Protein AF-A0A060YHE4-F1 (afdb_monomer_lite)

Sequence (118 aa):
MDLCVIGAYLGKGKRAGTYGGFLLACYDEDNEEFQSVCKIGTGFKDEDLEQHYKFLKEHILPKPRPYYRVDQSTEPDLWLDAVQVWEVKCADLSLSPIYKAGMGLVSTTLVCPLARQY

Structure (mmCIF, N/CA/C/O backbone):
data_AF-A0A060YHE4-F1
#
_entry.id   AF-A0A060YHE4-F1
#
loop_
_atom_site.group_PDB
_atom_site.id
_atom_site.type_symbol
_atom_site.label_atom_id
_atom_site.label_alt_id
_atom_site.label_comp_id
_atom_site.label_asym_id
_atom_site.label_entity_id
_atom_site.label_seq_id
_atom_site.pdbx_PDB_ins_code
_atom_site.Cartn_x
_atom_site.Cartn_y
_atom_site.Cartn_z
_atom_site.occupancy
_atom_site.B_iso_or_equiv
_atom_site.auth_seq_id
_atom_site.auth_comp_id
_atom_site.auth_asym_id
_atom_site.auth_atom_id
_atom_site.pdbx_PDB_model_num
ATOM 1 N N . MET A 1 1 ? 2.538 12.273 -6.232 1.00 67.38 1 MET A N 1
ATOM 2 C CA . MET A 1 1 ? 3.057 11.027 -6.831 1.00 67.38 1 MET A CA 1
ATOM 3 C C . MET A 1 1 ? 1.916 10.044 -6.864 1.00 67.38 1 MET A C 1
ATOM 5 O O . MET A 1 1 ? 1.225 9.932 -5.856 1.00 67.38 1 MET A O 1
ATOM 9 N N . ASP A 1 2 ? 1.729 9.370 -7.990 1.00 77.31 2 ASP A N 1
ATOM 10 C CA . ASP A 1 2 ? 0.664 8.388 -8.156 1.00 77.31 2 ASP A CA 1
ATOM 11 C C . ASP A 1 2 ? 1.179 7.024 -7.728 1.00 77.31 2 ASP A C 1
ATOM 13 O O . ASP A 1 2 ? 2.167 6.522 -8.262 1.00 77.31 2 ASP A O 1
ATOM 17 N N . LEU A 1 3 ? 0.548 6.451 -6.709 1.00 83.19 3 LEU A N 1
ATOM 18 C CA . LEU A 1 3 ? 0.977 5.191 -6.125 1.00 83.19 3 LEU A CA 1
ATOM 19 C C . LEU A 1 3 ? -0.183 4.207 -6.075 1.00 83.19 3 LEU A C 1
ATOM 21 O O . LEU A 1 3 ? -1.299 4.555 -5.698 1.00 83.19 3 LEU A O 1
ATOM 25 N N . CYS A 1 4 ? 0.092 2.958 -6.423 1.00 87.12 4 CYS A N 1
ATOM 26 C CA . CYS A 1 4 ? -0.888 1.884 -6.383 1.00 87.12 4 CYS A CA 1
ATOM 27 C C . CYS A 1 4 ? -0.954 1.276 -4.987 1.00 87.12 4 CYS A C 1
ATOM 29 O O . CYS A 1 4 ? 0.074 0.967 -4.382 1.00 87.12 4 CYS A O 1
ATOM 31 N N . VAL A 1 5 ? -2.166 1.051 -4.489 1.00 89.44 5 VAL A N 1
ATOM 32 C CA . VAL A 1 5 ? -2.378 0.304 -3.249 1.00 89.44 5 VAL A CA 1
ATOM 33 C C . VAL A 1 5 ? -2.181 -1.181 -3.541 1.00 89.44 5 VAL A C 1
ATOM 35 O O . VAL A 1 5 ? -2.949 -1.768 -4.295 1.00 89.44 5 VAL A O 1
ATOM 38 N N . ILE A 1 6 ? -1.158 -1.790 -2.940 1.00 91.19 6 ILE A N 1
ATOM 39 C CA . ILE A 1 6 ? -0.838 -3.222 -3.119 1.00 91.19 6 ILE A CA 1
ATOM 40 C C . ILE A 1 6 ? -1.019 -4.044 -1.840 1.00 91.19 6 ILE A C 1
ATOM 42 O O . ILE A 1 6 ? -0.913 -5.271 -1.850 1.00 91.19 6 ILE A O 1
ATOM 46 N N . GLY A 1 7 ? -1.287 -3.380 -0.717 1.00 91.75 7 GLY A N 1
ATOM 47 C CA . GLY A 1 7 ? -1.498 -4.053 0.553 1.00 91.75 7 GLY A CA 1
ATOM 48 C C . GLY A 1 7 ? -2.139 -3.164 1.604 1.00 91.75 7 GLY A C 1
ATOM 49 O O . GLY A 1 7 ? -2.147 -1.937 1.494 1.00 91.75 7 GLY A O 1
ATOM 50 N N . ALA A 1 8 ? -2.674 -3.796 2.640 1.00 91.12 8 ALA A N 1
ATOM 51 C CA . ALA A 1 8 ? -3.259 -3.129 3.790 1.00 91.12 8 ALA A CA 1
ATOM 52 C C . ALA A 1 8 ? -2.769 -3.746 5.101 1.00 91.12 8 ALA A C 1
ATOM 54 O O . ALA A 1 8 ? -2.502 -4.943 5.202 1.00 91.12 8 ALA A O 1
ATOM 55 N N . TYR A 1 9 ? -2.686 -2.894 6.117 1.00 89.44 9 TYR A N 1
ATOM 56 C CA . TYR A 1 9 ? -2.351 -3.254 7.486 1.00 89.44 9 TYR A CA 1
ATOM 57 C C . TYR A 1 9 ? -3.601 -3.168 8.344 1.00 89.44 9 TYR A C 1
ATOM 59 O O . TYR A 1 9 ? -4.335 -2.172 8.315 1.00 89.44 9 TYR A O 1
ATOM 67 N N . LEU A 1 10 ? -3.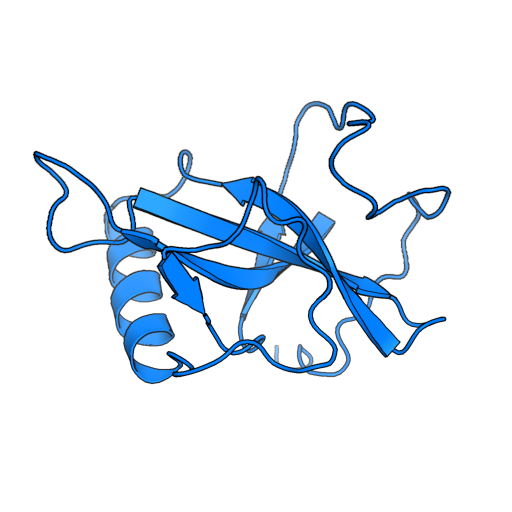828 -4.194 9.151 1.00 86.62 10 LEU A N 1
ATOM 68 C CA . LEU A 1 10 ? -4.979 -4.241 10.037 1.00 86.62 10 LEU A CA 1
ATOM 69 C C . LEU A 1 10 ? -4.783 -3.253 11.191 1.00 86.62 10 LEU A C 1
ATOM 71 O O . LEU A 1 10 ? -3.754 -3.238 11.872 1.00 86.62 10 LEU A O 1
ATOM 75 N N . GLY A 1 11 ? -5.788 -2.406 11.419 1.00 81.25 11 GLY A N 1
ATOM 76 C CA . GLY A 1 11 ? -5.807 -1.521 12.575 1.00 81.25 11 GLY A CA 1
ATOM 77 C C . GLY A 1 11 ? -5.816 -2.341 13.865 1.00 81.25 11 GLY A C 1
ATOM 78 O O . GLY A 1 11 ? -6.621 -3.255 14.027 1.00 81.25 11 GLY A O 1
ATOM 79 N N . LYS A 1 12 ? -4.926 -2.017 14.808 1.00 76.56 12 LYS A N 1
ATOM 80 C CA . LYS A 1 12 ? -4.911 -2.624 16.149 1.00 76.56 12 LYS A CA 1
ATOM 81 C C . LYS A 1 12 ? -5.631 -1.715 17.157 1.00 76.56 12 LYS A C 1
ATOM 83 O O . LYS A 1 12 ? -5.626 -0.492 17.023 1.00 76.56 12 LYS A O 1
ATOM 88 N N . GLY A 1 13 ? -6.236 -2.300 18.194 1.00 74.44 13 GLY A N 1
ATOM 89 C CA . GLY A 1 13 ? -6.848 -1.558 19.308 1.00 74.44 13 GLY A CA 1
ATOM 90 C C . GLY A 1 13 ? -8.218 -0.952 18.976 1.00 74.44 13 GLY A C 1
ATOM 91 O O . GLY A 1 13 ? -9.113 -1.663 18.537 1.00 74.44 13 GLY A O 1
ATOM 92 N N . LYS A 1 14 ? -8.401 0.363 19.182 1.00 60.72 14 LYS A N 1
ATOM 93 C CA . LYS A 1 14 ? -9.694 1.054 18.957 1.00 60.72 14 LYS A CA 1
ATOM 94 C C . LYS A 1 14 ? -10.169 1.051 17.495 1.00 60.72 14 LYS A C 1
ATOM 96 O O . LYS A 1 14 ? -11.342 1.294 17.251 1.00 60.72 14 LYS A O 1
ATOM 101 N N . ARG A 1 15 ? -9.270 0.778 16.543 1.00 62.81 15 ARG A N 1
ATOM 102 C CA . ARG A 1 15 ? -9.559 0.642 15.103 1.00 62.81 15 ARG A CA 1
ATOM 103 C C . ARG A 1 15 ? -9.555 -0.822 14.635 1.00 62.81 15 ARG A C 1
ATOM 105 O O . ARG A 1 15 ? -9.397 -1.087 13.448 1.00 62.81 15 ARG A O 1
ATOM 112 N N . ALA A 1 16 ? -9.690 -1.776 15.561 1.00 61.66 16 ALA A N 1
ATOM 113 C CA . ALA A 1 16 ? -9.820 -3.193 15.234 1.00 61.66 16 ALA A CA 1
ATOM 114 C C . ALA A 1 16 ? -11.130 -3.423 14.465 1.00 61.66 16 ALA A C 1
ATOM 116 O O . ALA A 1 16 ? -12.209 -3.459 15.049 1.00 61.66 16 ALA A O 1
ATOM 117 N N . GLY A 1 17 ? -11.025 -3.510 13.141 1.00 68.12 17 GLY A N 1
ATOM 118 C CA . GLY A 1 17 ? -12.167 -3.601 12.228 1.00 68.12 17 GLY A CA 1
ATOM 119 C C . GLY A 1 17 ? -11.957 -2.848 10.915 1.00 68.12 17 GLY A C 1
ATOM 120 O O . GLY A 1 17 ? -12.584 -3.199 9.922 1.00 68.12 17 GLY A O 1
ATOM 121 N N . THR A 1 18 ? -11.036 -1.881 10.880 1.00 78.31 18 THR A N 1
ATOM 122 C CA . THR A 1 18 ? -10.657 -1.131 9.673 1.00 78.31 18 THR A CA 1
ATOM 123 C C . THR A 1 18 ? -9.162 -1.265 9.373 1.00 78.31 18 THR A C 1
ATOM 125 O O . THR A 1 18 ? -8.395 -1.853 10.145 1.00 78.31 18 THR A O 1
ATOM 128 N N . TYR A 1 19 ? -8.729 -0.752 8.220 1.00 84.69 19 TYR A N 1
ATOM 129 C CA . TYR A 1 19 ? -7.311 -0.698 7.873 1.00 84.69 19 TYR A CA 1
ATOM 130 C C . TYR A 1 19 ? -6.641 0.475 8.592 1.00 84.69 19 TYR A C 1
ATOM 132 O O . TYR A 1 19 ? -7.078 1.619 8.502 1.00 84.69 19 TYR A O 1
ATOM 140 N N . GLY A 1 20 ? -5.585 0.174 9.347 1.00 79.62 20 GLY A N 1
ATOM 141 C CA . GLY A 1 20 ? -4.779 1.171 10.055 1.00 79.62 20 GLY A CA 1
ATOM 142 C C . GLY A 1 20 ? -3.696 1.791 9.174 1.00 79.62 20 GLY A C 1
ATOM 143 O O . GLY A 1 20 ? -3.109 2.807 9.539 1.00 79.62 20 GLY A O 1
ATOM 144 N N . GLY A 1 21 ? -3.429 1.182 8.022 1.00 87.25 21 GLY A N 1
ATOM 145 C CA . GLY A 1 21 ? -2.561 1.734 7.002 1.00 87.25 21 GLY A CA 1
ATOM 146 C C . GLY A 1 21 ? -2.617 0.937 5.710 1.00 87.25 21 GLY A C 1
ATOM 147 O O . GLY A 1 21 ? -3.143 -0.172 5.670 1.00 87.25 21 GLY A O 1
ATOM 148 N N . PHE A 1 22 ? -2.033 1.509 4.673 1.00 89.12 22 PHE A N 1
ATOM 149 C CA . PHE A 1 22 ? -1.982 0.984 3.322 1.00 89.12 22 PHE A CA 1
ATOM 150 C C . PHE A 1 22 ? -0.539 0.994 2.842 1.00 89.12 22 PHE A C 1
ATOM 152 O O . PHE A 1 22 ? 0.204 1.944 3.106 1.00 89.12 22 PHE A O 1
ATOM 159 N N . LEU A 1 23 ? -0.147 -0.081 2.169 1.00 89.12 23 LEU A N 1
ATOM 160 C CA . LEU A 1 23 ? 1.128 -0.187 1.487 1.00 89.12 23 LEU A CA 1
ATOM 161 C C . LEU A 1 23 ? 0.952 0.291 0.052 1.00 89.12 23 LEU A C 1
ATOM 163 O O . LEU A 1 23 ? 0.144 -0.251 -0.707 1.00 89.12 23 LEU A O 1
ATOM 167 N N . LEU A 1 24 ? 1.736 1.300 -0.295 1.00 87.62 24 LEU A N 1
ATOM 168 C CA . LEU A 1 24 ? 1.739 1.907 -1.607 1.00 87.62 24 LEU A CA 1
ATOM 169 C C . LEU A 1 24 ? 2.979 1.475 -2.379 1.00 87.62 24 LEU A C 1
ATOM 171 O O . LEU A 1 24 ? 4.080 1.402 -1.824 1.00 87.62 24 LEU A O 1
ATOM 175 N N . ALA A 1 25 ? 2.794 1.216 -3.666 1.00 86.44 25 ALA A N 1
ATOM 176 C CA . ALA A 1 25 ? 3.851 0.844 -4.583 1.00 86.44 25 ALA A CA 1
ATOM 177 C C . ALA A 1 25 ? 3.805 1.667 -5.864 1.00 86.44 25 ALA A C 1
ATOM 179 O O . ALA A 1 25 ? 2.747 2.088 -6.329 1.00 86.44 25 ALA A O 1
ATOM 180 N N . CYS A 1 26 ? 4.982 1.870 -6.433 1.00 84.88 26 CYS A N 1
ATOM 181 C CA . CYS A 1 26 ? 5.151 2.420 -7.762 1.00 84.88 26 CYS A CA 1
ATOM 182 C C . CYS A 1 26 ? 5.239 1.276 -8.769 1.00 84.88 26 CYS A C 1
ATOM 184 O O . CYS A 1 26 ? 5.832 0.241 -8.468 1.00 84.88 26 CYS A O 1
ATOM 186 N N . TYR A 1 27 ? 4.673 1.474 -9.953 1.00 82.50 27 TYR A N 1
ATOM 187 C CA . TYR A 1 27 ? 4.915 0.585 -11.081 1.00 82.50 27 TYR A CA 1
ATOM 188 C C . TYR A 1 27 ? 6.241 0.963 -11.747 1.00 82.50 27 TYR A C 1
ATOM 190 O O . TYR A 1 27 ? 6.461 2.138 -12.027 1.00 82.50 27 TYR A O 1
ATOM 198 N N . ASP A 1 28 ? 7.124 -0.007 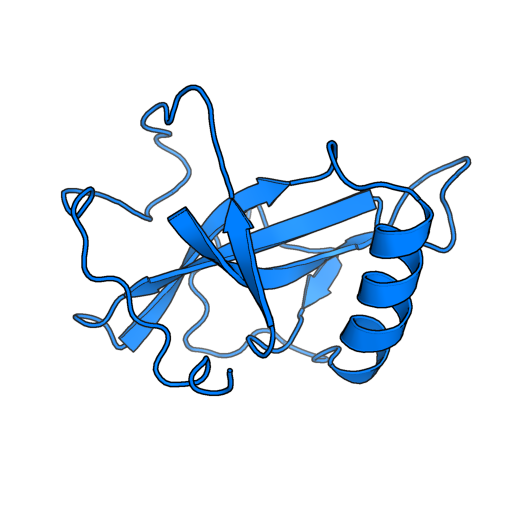-11.947 1.00 81.88 28 ASP A N 1
ATOM 199 C CA . ASP A 1 28 ? 8.383 0.134 -12.672 1.00 81.88 28 ASP A CA 1
ATOM 200 C C . ASP A 1 28 ? 8.197 -0.439 -14.083 1.00 81.88 28 ASP A C 1
ATOM 202 O O . ASP A 1 28 ? 8.022 -1.648 -14.242 1.00 81.88 28 ASP A O 1
ATOM 206 N N . GLU A 1 29 ? 8.192 0.430 -15.096 1.00 77.06 29 GLU A N 1
ATOM 207 C CA . GLU A 1 29 ? 8.016 0.034 -16.499 1.00 77.06 29 GLU A CA 1
ATOM 208 C C . GLU A 1 29 ? 9.223 -0.746 -17.041 1.00 77.06 29 GLU A C 1
ATOM 210 O O . GLU A 1 29 ? 9.044 -1.588 -17.917 1.00 77.06 29 GLU A O 1
ATOM 215 N N . ASP A 1 30 ? 10.428 -0.525 -16.502 1.00 78.94 30 ASP A N 1
ATOM 216 C CA . ASP A 1 30 ? 11.651 -1.172 -16.991 1.00 78.94 30 ASP A CA 1
ATOM 217 C C . ASP A 1 30 ? 11.711 -2.652 -16.588 1.00 78.94 30 ASP A C 1
ATOM 219 O O . ASP A 1 30 ? 12.209 -3.495 -17.336 1.00 78.94 30 ASP A O 1
ATOM 223 N N . ASN A 1 31 ? 11.202 -2.967 -15.394 1.00 79.81 31 ASN A N 1
ATOM 224 C CA . ASN A 1 31 ? 11.193 -4.321 -14.836 1.00 79.81 31 ASN A CA 1
ATOM 225 C C . ASN A 1 31 ? 9.803 -4.980 -14.859 1.00 79.81 31 ASN A C 1
ATOM 227 O O . ASN A 1 31 ? 9.692 -6.147 -14.495 1.00 79.81 31 ASN A O 1
ATOM 231 N N . GLU A 1 32 ? 8.756 -4.251 -15.261 1.00 83.62 32 GLU A N 1
ATOM 232 C CA . GLU A 1 32 ? 7.347 -4.674 -15.207 1.00 83.62 32 GLU A CA 1
ATOM 233 C C . GLU A 1 32 ? 6.910 -5.139 -13.798 1.00 83.62 32 GLU A C 1
ATOM 235 O O . GLU A 1 32 ? 6.154 -6.099 -13.619 1.00 83.62 32 GLU A O 1
ATOM 240 N N . GLU A 1 33 ? 7.397 -4.450 -12.762 1.00 85.12 33 GLU A N 1
ATOM 241 C CA . GLU A 1 33 ? 7.244 -4.840 -11.355 1.00 85.12 33 GLU A CA 1
ATOM 242 C C . GLU A 1 33 ? 6.684 -3.700 -10.493 1.00 85.12 33 GLU A C 1
ATOM 244 O O . GLU A 1 33 ? 6.946 -2.524 -10.723 1.00 85.12 33 GLU A O 1
ATOM 249 N N . PHE A 1 34 ? 5.929 -4.038 -9.445 1.00 85.69 34 PHE A N 1
ATOM 250 C CA . PHE A 1 34 ? 5.451 -3.062 -8.464 1.00 85.69 34 PHE A CA 1
ATOM 251 C C . PHE A 1 34 ? 6.392 -3.017 -7.269 1.00 85.69 34 PHE A C 1
ATOM 253 O O . PHE A 1 34 ? 6.466 -3.974 -6.499 1.00 85.69 34 PHE A O 1
ATOM 260 N N . GLN A 1 35 ? 7.069 -1.892 -7.076 1.00 84.69 35 GLN A N 1
ATOM 261 C CA . GLN A 1 35 ? 8.016 -1.694 -5.985 1.00 84.69 35 GLN A CA 1
ATOM 262 C C . GLN A 1 35 ? 7.373 -0.916 -4.841 1.00 84.69 35 GLN A C 1
ATOM 264 O O . GLN A 1 35 ? 6.854 0.182 -5.045 1.00 84.69 35 GLN A O 1
ATOM 269 N N . SER A 1 36 ? 7.421 -1.454 -3.620 1.00 85.19 36 SER A N 1
ATOM 270 C CA . SER A 1 36 ? 6.900 -0.755 -2.441 1.00 85.19 36 SER A CA 1
ATOM 271 C C . SER A 1 36 ? 7.658 0.548 -2.178 1.00 85.19 36 SER A C 1
ATOM 273 O O . SER A 1 36 ? 8.888 0.546 -2.091 1.00 85.19 36 SER A O 1
ATOM 275 N N . VAL A 1 37 ? 6.915 1.641 -1.998 1.00 81.62 37 VAL A N 1
ATOM 276 C CA . VAL A 1 37 ? 7.452 2.996 -1.794 1.00 81.62 37 VAL A CA 1
ATOM 277 C C . VAL A 1 37 ? 7.289 3.439 -0.352 1.00 81.62 37 VAL A C 1
ATOM 279 O O . VAL A 1 37 ? 8.237 3.901 0.270 1.00 81.62 37 VAL A O 1
ATOM 282 N N . CYS A 1 38 ? 6.072 3.371 0.183 1.00 79.62 38 CYS A N 1
ATOM 283 C CA . CYS A 1 38 ? 5.802 3.856 1.527 1.00 79.62 38 CYS A CA 1
ATOM 284 C C . CYS A 1 38 ? 4.520 3.258 2.100 1.00 79.62 38 CYS A C 1
ATOM 286 O O . CYS A 1 38 ? 3.629 2.798 1.382 1.00 79.62 38 CYS A O 1
ATOM 288 N N . LYS A 1 39 ? 4.428 3.297 3.430 1.00 84.69 39 LYS A N 1
ATOM 289 C CA . LYS A 1 39 ? 3.187 3.041 4.154 1.00 84.69 39 LYS A CA 1
ATOM 290 C C . LYS A 1 39 ? 2.515 4.362 4.489 1.00 84.69 39 LYS A C 1
ATOM 292 O O . LYS A 1 39 ? 3.129 5.215 5.130 1.00 84.69 39 LYS A O 1
ATOM 297 N N . ILE A 1 40 ? 1.233 4.478 4.168 1.00 80.06 40 ILE A N 1
ATOM 298 C CA . ILE A 1 40 ? 0.389 5.580 4.626 1.00 80.06 40 ILE A CA 1
ATOM 299 C C . ILE A 1 40 ? -0.624 5.066 5.649 1.00 80.06 40 ILE A C 1
ATOM 301 O O . ILE A 1 40 ? -1.219 4.013 5.469 1.00 80.06 40 ILE A O 1
ATOM 305 N N . GLY A 1 41 ? -0.807 5.775 6.760 1.00 74.62 41 GLY A N 1
ATOM 306 C CA . GLY A 1 41 ? -1.784 5.396 7.797 1.00 74.62 41 GLY A CA 1
ATOM 307 C C . GLY A 1 41 ? -2.486 6.583 8.450 1.00 74.62 41 GLY A C 1
ATOM 308 O O . GLY A 1 41 ? -3.251 6.427 9.397 1.00 74.62 41 GLY A O 1
ATOM 309 N N . THR A 1 42 ? -2.207 7.787 7.959 1.00 69.50 42 THR A N 1
ATOM 310 C CA . THR A 1 42 ? -2.655 9.059 8.525 1.00 69.50 42 THR A CA 1
ATOM 311 C C . THR A 1 42 ? -2.939 10.021 7.381 1.00 69.50 42 THR A C 1
ATOM 313 O O . THR A 1 42 ? -2.177 10.035 6.418 1.00 69.50 42 THR A O 1
ATOM 316 N N . GLY A 1 43 ? -3.989 10.836 7.493 1.00 70.00 43 GLY A N 1
ATOM 317 C CA . GLY A 1 43 ? -4.337 11.844 6.481 1.00 70.00 43 GLY A CA 1
ATOM 318 C C . GLY A 1 43 ? -5.605 11.546 5.678 1.00 70.00 43 GLY A C 1
ATOM 319 O O . GLY A 1 43 ? -6.022 12.391 4.894 1.00 70.00 43 GLY A O 1
ATOM 320 N N . PHE A 1 44 ? -6.248 10.400 5.909 1.00 74.50 44 PHE A N 1
ATOM 321 C CA . PHE A 1 44 ? -7.580 10.105 5.379 1.00 74.50 44 PHE A CA 1
ATOM 322 C C . PHE A 1 44 ? -8.656 10.591 6.343 1.00 74.50 44 PHE A C 1
ATOM 324 O O . PHE A 1 44 ? -8.487 10.496 7.563 1.00 74.50 44 PHE A O 1
ATOM 331 N N . LYS A 1 45 ? -9.766 11.085 5.794 1.00 79.06 45 LYS A N 1
ATOM 332 C CA . LYS A 1 45 ? -10.994 11.267 6.569 1.00 79.06 45 LYS A CA 1
ATOM 333 C C . LYS A 1 45 ? -11.581 9.894 6.885 1.00 79.06 45 LYS A C 1
ATOM 335 O O . LYS A 1 45 ? -11.423 8.961 6.100 1.00 79.06 45 LYS A O 1
ATOM 340 N N . ASP A 1 46 ? -12.273 9.779 8.013 1.00 79.88 46 ASP A N 1
ATOM 341 C CA . ASP A 1 46 ? -12.856 8.501 8.440 1.00 79.88 46 ASP A CA 1
ATOM 342 C C . ASP A 1 46 ? -13.867 7.954 7.408 1.00 79.88 46 ASP A C 1
ATOM 344 O O . ASP A 1 46 ? -13.902 6.751 7.160 1.00 79.88 46 ASP A O 1
ATOM 348 N N . GLU A 1 47 ? -14.620 8.838 6.742 1.00 83.62 47 GLU A N 1
ATOM 349 C CA . GLU A 1 47 ? -15.571 8.491 5.672 1.00 83.62 47 GLU A CA 1
ATOM 350 C C . GLU A 1 47 ? -14.877 7.877 4.446 1.00 83.62 47 GLU A C 1
ATOM 352 O O . GLU A 1 47 ? -15.276 6.810 3.974 1.00 83.62 47 GLU A O 1
ATOM 357 N N . ASP A 1 48 ? -13.809 8.516 3.958 1.00 83.06 48 ASP A N 1
ATOM 358 C CA . ASP A 1 48 ? -13.020 8.022 2.823 1.00 83.06 48 ASP A CA 1
ATOM 359 C C . ASP A 1 48 ? -12.361 6.683 3.179 1.00 83.06 48 ASP A C 1
ATOM 361 O O . ASP A 1 48 ? -12.362 5.736 2.393 1.00 83.06 48 ASP A O 1
ATOM 365 N N . LEU A 1 49 ? -11.845 6.566 4.407 1.00 81.94 49 LEU A N 1
ATOM 366 C CA . LEU A 1 49 ? -11.212 5.347 4.896 1.00 81.94 49 LEU A CA 1
ATOM 367 C C . LEU A 1 49 ? -12.196 4.171 4.953 1.00 81.94 49 LEU A C 1
ATOM 369 O O . LEU A 1 49 ? -11.824 3.053 4.597 1.00 81.94 49 LEU A O 1
ATOM 373 N N . GLU A 1 50 ? -13.451 4.402 5.348 1.00 84.12 50 GLU A N 1
ATOM 374 C CA . GLU A 1 50 ? -14.501 3.382 5.275 1.00 84.12 50 GLU A CA 1
ATOM 375 C C . GLU A 1 50 ? -14.838 2.975 3.837 1.00 84.12 50 GLU A C 1
ATOM 377 O O . GLU A 1 50 ? -15.044 1.786 3.577 1.00 84.12 50 GLU A O 1
ATOM 382 N N . GLN A 1 51 ? -14.896 3.926 2.900 1.00 86.56 51 GLN A N 1
ATOM 383 C CA . GLN A 1 51 ? -15.154 3.626 1.489 1.00 86.56 51 GLN A CA 1
ATOM 384 C C . GLN A 1 51 ? -14.028 2.781 0.889 1.00 86.56 51 GLN A C 1
ATOM 386 O O . GLN A 1 51 ? -14.292 1.724 0.311 1.00 86.56 51 GLN A O 1
ATOM 391 N N . HIS A 1 52 ? -12.774 3.190 1.097 1.00 86.00 52 HIS A N 1
ATOM 392 C CA . HIS A 1 52 ? -11.604 2.429 0.665 1.00 86.00 52 HIS A CA 1
ATOM 393 C C . HIS A 1 52 ? -11.547 1.058 1.331 1.00 86.00 52 HIS A C 1
ATOM 395 O O . HIS A 1 52 ? -11.263 0.069 0.664 1.00 86.00 52 HIS A O 1
ATOM 401 N N . TYR A 1 53 ? -11.870 0.966 2.624 1.00 86.00 53 TYR A N 1
ATOM 402 C CA . TYR A 1 53 ? -11.948 -0.314 3.321 1.00 86.00 53 TYR A CA 1
ATOM 403 C C . TYR A 1 53 ? -12.972 -1.249 2.670 1.00 86.00 53 TYR A C 1
ATOM 405 O O . TYR A 1 53 ? -12.644 -2.399 2.390 1.00 86.00 53 TYR A O 1
ATOM 413 N N . LYS A 1 54 ? -14.192 -0.769 2.394 1.00 87.94 54 LYS A N 1
ATOM 414 C CA . LYS A 1 54 ? -15.247 -1.576 1.757 1.00 87.94 54 LYS A CA 1
ATOM 415 C C . LYS A 1 54 ? -14.834 -2.048 0.365 1.00 87.94 54 LYS A C 1
ATOM 417 O O . LYS A 1 54 ? -14.978 -3.230 0.081 1.00 87.94 54 LYS A O 1
ATOM 422 N N . PHE A 1 55 ? -14.277 -1.154 -0.450 1.00 87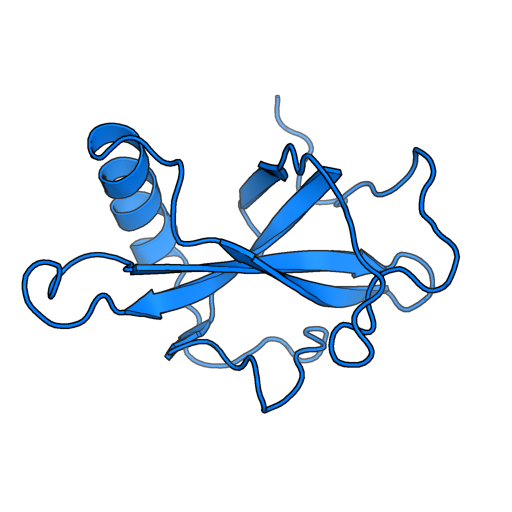.81 55 PHE A N 1
ATOM 423 C CA . PHE A 1 55 ? -13.827 -1.474 -1.804 1.00 87.81 55 PHE A CA 1
ATOM 424 C C . PHE A 1 55 ? -12.659 -2.471 -1.800 1.00 87.81 55 PHE A C 1
ATOM 426 O O . PHE A 1 55 ? -12.731 -3.534 -2.406 1.00 87.81 55 PHE A O 1
ATOM 433 N N . LEU A 1 56 ? -11.591 -2.181 -1.053 1.00 87.06 56 LEU A N 1
ATOM 434 C CA . LEU A 1 56 ? -10.381 -3.010 -1.044 1.00 87.06 56 LEU A CA 1
ATOM 435 C C . LEU A 1 56 ? -10.605 -4.377 -0.395 1.00 87.06 56 LEU A C 1
ATOM 437 O O . LEU A 1 56 ? -9.922 -5.335 -0.747 1.00 87.06 56 LEU A O 1
ATOM 441 N N . LYS A 1 57 ? -11.588 -4.500 0.503 1.00 86.50 57 LYS A N 1
ATOM 442 C CA . LYS A 1 57 ? -11.965 -5.783 1.102 1.00 86.50 57 LYS A CA 1
ATOM 443 C C . LYS A 1 57 ? -12.427 -6.811 0.064 1.00 86.50 57 LYS A C 1
ATOM 445 O O . LYS A 1 57 ? -12.240 -8.005 0.286 1.00 86.50 57 LYS A O 1
ATOM 450 N N . GLU A 1 58 ? -12.991 -6.369 -1.057 1.00 87.50 58 GLU A N 1
ATOM 451 C CA . GLU A 1 58 ? -13.394 -7.243 -2.168 1.00 87.50 58 GLU A CA 1
ATOM 452 C C . GLU A 1 58 ? -12.212 -7.639 -3.070 1.00 87.50 58 GLU A C 1
ATOM 454 O O . GLU A 1 58 ? -12.270 -8.656 -3.757 1.00 87.50 58 GLU A O 1
ATOM 459 N N . HIS A 1 59 ? -11.106 -6.892 -3.007 1.00 87.50 59 HIS A N 1
ATOM 460 C CA . HIS A 1 59 ? -9.891 -7.086 -3.807 1.00 87.50 59 HIS A CA 1
ATOM 461 C C . HIS A 1 59 ? -8.721 -7.678 -3.003 1.00 87.50 59 HIS A C 1
ATOM 463 O O . HIS A 1 59 ? -7.554 -7.509 -3.367 1.00 87.50 59 HIS A O 1
ATOM 469 N N . ILE A 1 60 ? -9.016 -8.375 -1.901 1.00 89.12 60 ILE A N 1
ATOM 470 C CA . ILE A 1 60 ? -7.998 -9.067 -1.106 1.00 89.12 60 ILE A CA 1
ATOM 471 C C . ILE A 1 60 ? -7.487 -10.283 -1.872 1.00 89.12 60 ILE A C 1
ATOM 473 O O . ILE A 1 60 ? -8.245 -11.165 -2.279 1.00 89.12 60 ILE A O 1
ATOM 477 N N . LEU A 1 61 ? -6.168 -10.358 -1.999 1.00 88.12 61 LEU A N 1
ATOM 478 C CA . LEU A 1 61 ? -5.468 -11.497 -2.556 1.00 88.12 61 LEU A CA 1
ATOM 479 C C . LEU A 1 61 ? -4.988 -12.421 -1.428 1.00 88.12 61 LEU A C 1
ATOM 481 O O . LEU A 1 61 ? -4.432 -11.957 -0.431 1.00 88.12 61 LEU A O 1
ATOM 485 N N . PRO A 1 62 ? -5.130 -13.749 -1.584 1.00 85.75 62 PRO A N 1
ATOM 486 C CA . PRO A 1 62 ? -4.631 -14.706 -0.599 1.00 85.75 62 PRO A CA 1
ATOM 487 C C . PRO A 1 62 ? -3.097 -14.788 -0.578 1.00 85.75 62 PRO A C 1
ATOM 489 O O . PRO A 1 62 ? -2.523 -15.295 0.383 1.00 85.75 62 PRO A O 1
ATOM 492 N N . LYS A 1 63 ? -2.429 -14.344 -1.650 1.00 86.19 63 LYS A N 1
ATOM 493 C CA . LYS A 1 63 ? -0.970 -14.359 -1.810 1.00 86.19 63 LYS A CA 1
ATOM 494 C C . LYS A 1 63 ? -0.501 -13.123 -2.584 1.00 86.19 63 LYS A C 1
ATOM 496 O O . LYS A 1 63 ? -1.253 -12.653 -3.441 1.00 86.19 63 LYS A O 1
ATOM 501 N N . PRO A 1 64 ? 0.730 -12.638 -2.337 1.00 86.69 64 PRO A N 1
ATOM 502 C CA . PRO A 1 64 ? 1.323 -11.592 -3.158 1.00 86.69 64 PRO A CA 1
ATOM 503 C C . PRO A 1 64 ? 1.439 -12.055 -4.606 1.00 86.69 64 PRO A C 1
ATOM 505 O O . PRO A 1 64 ? 1.705 -13.230 -4.888 1.00 86.69 64 PRO A O 1
ATOM 508 N N . ARG A 1 65 ? 1.279 -11.112 -5.532 1.00 86.69 65 ARG A N 1
ATOM 509 C CA . ARG A 1 65 ? 1.564 -11.362 -6.940 1.00 86.69 65 ARG A CA 1
ATOM 510 C C . ARG A 1 65 ? 3.084 -11.461 -7.147 1.00 86.69 65 ARG A C 1
ATOM 512 O O . ARG A 1 65 ? 3.831 -10.772 -6.459 1.00 86.69 65 ARG A O 1
ATOM 519 N N . PRO A 1 66 ? 3.571 -12.292 -8.085 1.00 85.81 66 PRO A N 1
ATOM 520 C CA . PRO A 1 66 ? 5.010 -12.539 -8.257 1.00 85.81 66 PRO A CA 1
ATOM 521 C C . PRO A 1 66 ? 5.808 -11.294 -8.676 1.00 85.81 66 PRO A C 1
ATOM 523 O O . PRO A 1 66 ? 7.009 -11.213 -8.415 1.00 85.81 66 PRO A O 1
ATOM 526 N N . TYR A 1 67 ? 5.125 -10.330 -9.294 1.00 85.62 67 TYR A N 1
ATOM 527 C CA . TYR A 1 67 ? 5.658 -9.037 -9.715 1.00 85.62 67 TYR A CA 1
ATOM 528 C C . TYR A 1 67 ? 5.602 -7.962 -8.616 1.00 85.62 67 TYR A C 1
ATOM 530 O O . TYR A 1 67 ? 5.947 -6.812 -8.862 1.00 85.62 67 TYR A O 1
ATOM 538 N N . TYR A 1 68 ? 5.158 -8.292 -7.398 1.00 88.06 68 TYR A N 1
ATOM 539 C CA . TYR A 1 68 ? 5.260 -7.383 -6.258 1.00 88.06 68 TYR A CA 1
ATOM 540 C C . TYR A 1 68 ? 6.640 -7.521 -5.613 1.00 88.06 68 TYR A C 1
ATOM 542 O O . TYR A 1 68 ? 7.036 -8.592 -5.146 1.00 88.06 68 TYR A O 1
ATOM 550 N N . ARG A 1 69 ? 7.376 -6.414 -5.575 1.00 87.00 69 ARG A N 1
ATOM 551 C CA . ARG A 1 69 ? 8.656 -6.260 -4.889 1.00 87.00 69 ARG A CA 1
ATOM 552 C C . ARG A 1 69 ? 8.431 -5.452 -3.624 1.00 87.00 69 ARG A C 1
ATOM 554 O O . ARG A 1 69 ? 8.418 -4.222 -3.633 1.00 87.00 69 ARG A O 1
ATOM 561 N N . VAL A 1 70 ? 8.235 -6.181 -2.535 1.00 84.81 70 VAL A N 1
ATOM 562 C CA . VAL A 1 70 ? 8.113 -5.630 -1.187 1.00 84.81 70 VAL A CA 1
ATOM 563 C C . VAL A 1 70 ? 9.234 -6.216 -0.344 1.00 84.81 70 VAL A C 1
ATOM 565 O O . VAL A 1 70 ? 9.502 -7.415 -0.418 1.00 84.81 70 VAL A O 1
ATOM 568 N N . ASP A 1 71 ? 9.920 -5.375 0.424 1.00 80.44 71 ASP A N 1
ATOM 569 C CA . ASP A 1 71 ? 10.922 -5.847 1.374 1.00 80.44 71 ASP A CA 1
ATOM 570 C C . ASP A 1 71 ? 10.232 -6.465 2.606 1.00 80.44 71 ASP A C 1
ATOM 572 O O . ASP A 1 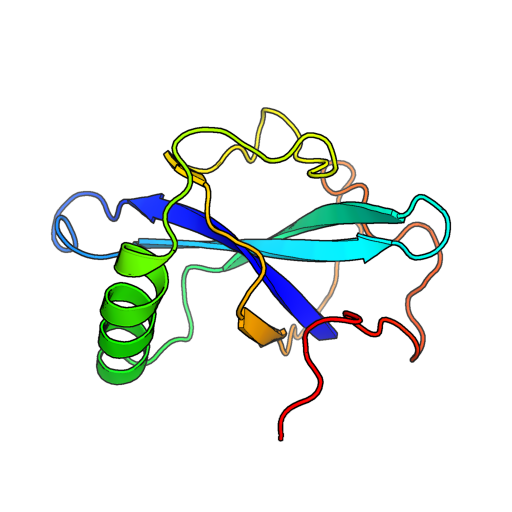71 ? 9.180 -6.010 3.050 1.00 80.44 71 ASP A O 1
ATOM 576 N N . GLN A 1 72 ? 10.839 -7.496 3.201 1.00 76.88 72 GLN A N 1
ATOM 577 C CA . GLN A 1 72 ? 10.253 -8.237 4.336 1.00 76.88 72 GLN A CA 1
ATOM 578 C C . GLN A 1 72 ? 9.935 -7.353 5.553 1.00 76.88 72 GLN A C 1
ATOM 580 O O . GLN A 1 72 ? 9.074 -7.674 6.366 1.00 76.88 72 GLN A O 1
ATOM 585 N N . SER A 1 73 ? 10.626 -6.220 5.694 1.00 77.12 73 SER A N 1
ATOM 586 C CA . SER A 1 73 ? 10.389 -5.247 6.764 1.00 77.12 73 SER A CA 1
ATOM 587 C C . SER A 1 73 ? 9.082 -4.464 6.600 1.00 77.12 73 SER A C 1
ATOM 589 O O . SER A 1 73 ? 8.609 -3.863 7.567 1.00 77.12 73 SER A O 1
ATOM 591 N N . THR A 1 74 ? 8.501 -4.454 5.399 1.00 78.31 74 THR A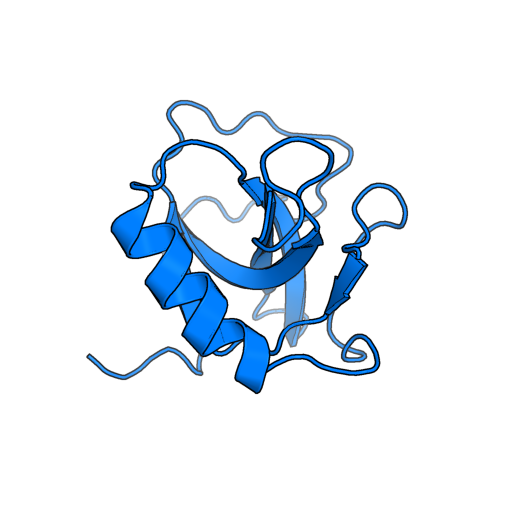 N 1
ATOM 592 C CA . THR A 1 74 ? 7.299 -3.694 5.040 1.00 78.31 74 THR A CA 1
ATOM 593 C C . THR A 1 74 ? 6.185 -4.589 4.505 1.00 78.31 74 THR A C 1
ATOM 595 O O . THR A 1 74 ? 5.217 -4.084 3.940 1.00 78.31 74 THR A O 1
ATOM 598 N N . GLU A 1 75 ? 6.248 -5.902 4.730 1.00 85.94 75 GLU A N 1
ATOM 599 C CA . GLU A 1 75 ? 5.175 -6.813 4.329 1.00 85.94 75 GLU A CA 1
ATOM 600 C C . GLU A 1 75 ? 3.828 -6.425 4.974 1.00 85.94 75 GLU A C 1
ATOM 602 O O . GLU A 1 75 ? 3.762 -6.191 6.187 1.00 85.94 75 GLU A O 1
ATOM 607 N N . PRO A 1 76 ? 2.750 -6.306 4.177 1.00 89.19 76 PRO A N 1
ATOM 608 C CA . PRO A 1 76 ? 1.420 -6.001 4.678 1.00 89.19 76 PRO A CA 1
ATOM 609 C C . PRO A 1 76 ? 0.757 -7.240 5.290 1.00 89.19 76 PRO A C 1
ATOM 611 O O . PRO A 1 76 ? 1.060 -8.373 4.920 1.00 89.19 76 PRO A O 1
ATOM 614 N N . ASP A 1 77 ? -0.210 -7.023 6.185 1.00 89.31 77 ASP A N 1
ATOM 615 C CA . ASP A 1 77 ? -1.018 -8.118 6.745 1.00 89.31 77 ASP A CA 1
ATOM 616 C C . ASP A 1 77 ? -1.931 -8.741 5.675 1.00 89.31 77 ASP A C 1
ATOM 618 O O . ASP A 1 77 ? -2.226 -9.936 5.698 1.00 89.31 77 ASP A O 1
ATOM 622 N N . LEU A 1 78 ? -2.406 -7.910 4.745 1.00 90.38 78 LEU A N 1
ATOM 623 C CA . LEU A 1 78 ? -3.291 -8.292 3.654 1.00 90.38 78 LEU A CA 1
ATOM 624 C C . LEU A 1 78 ? -2.715 -7.806 2.331 1.00 90.38 78 LEU A C 1
ATOM 626 O O . LEU A 1 78 ? -2.426 -6.619 2.166 1.00 90.38 78 LEU A O 1
ATOM 630 N N . TRP A 1 79 ? -2.607 -8.720 1.375 1.00 91.88 79 TRP A N 1
ATOM 631 C CA . TRP A 1 79 ? -2.250 -8.394 0.002 1.00 91.88 79 TRP A CA 1
ATOM 632 C C . TRP A 1 79 ? -3.488 -7.924 -0.742 1.00 91.88 79 TRP A C 1
ATOM 634 O O . TRP A 1 79 ? -4.555 -8.522 -0.621 1.00 91.88 79 TRP A O 1
ATOM 644 N N . LEU A 1 80 ? -3.345 -6.844 -1.497 1.00 91.06 80 LEU A N 1
ATOM 645 C CA . LEU A 1 80 ? -4.423 -6.254 -2.274 1.00 91.06 80 LEU A CA 1
ATOM 646 C C . LEU A 1 80 ? -4.047 -6.250 -3.747 1.00 91.06 80 LEU A C 1
ATOM 648 O O . LEU A 1 80 ? -2.872 -6.160 -4.124 1.00 91.06 80 LEU A O 1
ATOM 652 N N . ASP A 1 81 ? -5.063 -6.362 -4.589 1.00 89.56 81 ASP A N 1
ATOM 653 C CA . ASP A 1 81 ? -4.864 -6.174 -6.012 1.00 89.56 81 ASP A CA 1
ATOM 654 C C . ASP A 1 81 ? -4.603 -4.697 -6.330 1.00 89.56 81 ASP A C 1
ATOM 656 O O . ASP A 1 81 ? -5.219 -3.813 -5.733 1.00 89.56 81 ASP A O 1
ATOM 660 N N . ALA A 1 82 ? -3.697 -4.427 -7.273 1.00 85.12 82 ALA A N 1
ATOM 661 C CA . ALA A 1 82 ? -3.284 -3.076 -7.663 1.00 85.12 82 ALA A CA 1
ATOM 662 C C . ALA A 1 82 ? -4.345 -2.395 -8.548 1.00 85.12 82 ALA A C 1
ATOM 664 O O . ALA A 1 82 ? -4.077 -2.002 -9.681 1.00 85.12 82 ALA A O 1
ATOM 665 N N . VAL A 1 83 ? -5.575 -2.294 -8.042 1.00 84.19 83 VAL A N 1
ATOM 666 C CA . VAL A 1 83 ? -6.738 -1.747 -8.760 1.00 84.19 83 VAL A CA 1
ATOM 667 C C . VAL A 1 83 ? -6.975 -0.270 -8.471 1.00 84.19 83 VAL A C 1
ATOM 669 O O . VAL A 1 83 ? -7.698 0.389 -9.212 1.00 84.19 83 VAL A O 1
ATOM 672 N N . GLN A 1 84 ? -6.387 0.261 -7.395 1.00 83.62 84 GLN A N 1
ATOM 673 C CA . GLN A 1 84 ? -6.603 1.639 -6.975 1.00 83.62 84 GLN A CA 1
ATOM 674 C C . GLN A 1 84 ? -5.289 2.412 -6.906 1.00 83.62 84 GLN A C 1
ATOM 676 O O . GLN A 1 84 ? -4.336 1.989 -6.247 1.00 83.62 84 GLN A O 1
ATOM 681 N N . VAL A 1 85 ? -5.268 3.563 -7.579 1.00 84.06 85 VAL A N 1
ATOM 682 C CA . VAL A 1 85 ? -4.143 4.500 -7.594 1.00 84.06 85 VAL A CA 1
ATOM 683 C C . VAL A 1 85 ? -4.508 5.724 -6.781 1.00 84.06 85 VAL A C 1
ATOM 685 O O . VAL A 1 85 ? -5.575 6.307 -6.973 1.00 84.06 85 VAL A O 1
ATOM 688 N N . TRP A 1 86 ? -3.638 6.089 -5.848 1.00 82.56 86 TRP A N 1
ATOM 689 C CA . TRP A 1 86 ? -3.802 7.240 -4.977 1.00 82.56 86 TRP A CA 1
ATOM 690 C C . TRP A 1 86 ? -2.742 8.282 -5.294 1.00 82.56 86 TRP A C 1
ATOM 692 O O . TRP A 1 86 ? -1.544 7.990 -5.309 1.00 82.56 86 TRP A O 1
ATOM 702 N N . GLU A 1 87 ? -3.194 9.517 -5.488 1.00 80.69 87 GLU A N 1
ATOM 703 C CA . GLU A 1 87 ? -2.302 10.664 -5.558 1.00 80.69 87 GLU A CA 1
ATOM 704 C C . GLU A 1 87 ? -1.849 11.011 -4.135 1.00 80.69 87 GLU A C 1
ATOM 706 O O . GLU A 1 87 ? -2.602 11.551 -3.320 1.00 80.69 87 GLU A O 1
ATOM 711 N N . VAL A 1 88 ? -0.593 10.706 -3.818 1.00 73.81 88 VAL A N 1
ATOM 712 C CA . VAL A 1 88 ? 0.010 11.069 -2.536 1.00 73.81 88 VAL A CA 1
ATOM 713 C C . VAL A 1 88 ? 0.804 12.355 -2.683 1.00 73.81 88 VAL A C 1
ATOM 715 O O . VAL A 1 88 ? 1.740 12.460 -3.487 1.00 73.81 88 VAL A O 1
ATOM 718 N N . LYS A 1 89 ? 0.446 13.336 -1.852 1.00 69.06 89 LYS A N 1
ATOM 719 C CA . LYS A 1 89 ? 1.205 14.570 -1.652 1.00 69.06 89 LYS A CA 1
ATOM 720 C C . LYS A 1 89 ? 2.071 14.408 -0.407 1.00 69.06 89 LYS A C 1
ATOM 722 O O . LYS A 1 89 ? 1.581 14.502 0.714 1.00 69.06 89 LYS A O 1
ATOM 727 N N . CYS A 1 90 ? 3.357 14.142 -0.608 1.00 54.31 90 CYS A N 1
ATOM 728 C CA . CYS A 1 90 ? 4.355 14.170 0.459 1.00 54.31 90 CYS A CA 1
ATOM 729 C C . CYS A 1 90 ? 5.044 15.538 0.469 1.00 54.31 90 CYS A C 1
ATOM 731 O O . CYS A 1 90 ? 5.391 16.054 -0.590 1.00 54.31 90 CYS A O 1
ATOM 733 N N . ALA A 1 91 ? 5.228 16.115 1.659 1.00 48.19 91 ALA A N 1
ATOM 734 C CA . ALA A 1 91 ? 5.943 17.382 1.827 1.00 48.19 91 ALA A CA 1
ATOM 735 C C . ALA A 1 91 ? 7.459 17.230 1.601 1.00 48.19 91 ALA A C 1
ATOM 737 O O . ALA A 1 91 ? 8.082 18.144 1.079 1.00 48.19 91 ALA A O 1
ATOM 738 N N . ASP A 1 92 ? 8.016 16.062 1.936 1.00 42.53 92 ASP A N 1
ATOM 739 C CA . ASP A 1 92 ? 9.415 15.700 1.709 1.00 42.53 92 ASP A CA 1
ATOM 740 C C . ASP A 1 92 ? 9.506 14.196 1.407 1.00 42.53 92 ASP A C 1
ATOM 742 O O . ASP A 1 92 ? 9.031 13.371 2.195 1.00 42.53 92 ASP A O 1
ATOM 746 N N . LEU A 1 93 ? 10.099 13.828 0.266 1.00 49.59 93 LEU A N 1
ATOM 747 C CA . LEU A 1 93 ? 10.563 12.461 0.013 1.00 49.59 93 LEU A CA 1
ATOM 748 C C . LEU A 1 93 ? 12.018 12.386 0.484 1.00 49.59 93 LEU A C 1
ATOM 750 O O . LEU A 1 93 ? 12.907 12.944 -0.156 1.00 49.59 93 LEU A O 1
ATOM 754 N N . SER A 1 94 ? 12.276 11.696 1.591 1.00 49.44 94 SER A N 1
ATOM 755 C CA . SER A 1 94 ? 13.643 11.340 1.964 1.00 49.44 94 SER A CA 1
ATOM 756 C C . SER A 1 94 ? 14.017 10.005 1.325 1.00 49.44 94 SER A C 1
ATOM 758 O O . SER A 1 94 ? 13.239 9.049 1.342 1.00 49.44 94 SER A O 1
ATOM 760 N N . LEU A 1 95 ? 15.217 9.942 0.742 1.00 44.00 95 LEU A N 1
ATOM 761 C CA . LEU A 1 95 ? 15.782 8.690 0.248 1.00 44.00 95 LEU A CA 1
ATOM 762 C C . LEU A 1 95 ? 15.931 7.731 1.428 1.00 44.00 95 LEU A C 1
ATOM 764 O O . LEU A 1 95 ? 16.759 7.915 2.319 1.00 44.00 95 LEU A O 1
ATOM 768 N N . SER A 1 96 ? 15.084 6.714 1.434 1.00 42.66 96 SER A N 1
ATOM 769 C CA . SER A 1 96 ? 15.123 5.637 2.402 1.00 42.66 96 SER A CA 1
ATOM 770 C C . SER A 1 96 ? 16.007 4.521 1.848 1.00 42.66 96 SER A C 1
ATOM 772 O O . SER A 1 96 ? 15.732 4.041 0.752 1.00 42.66 96 SER A O 1
ATOM 774 N N . PRO A 1 97 ? 17.008 4.024 2.595 1.00 48.34 97 PRO A N 1
ATOM 775 C CA . PRO A 1 97 ? 17.771 2.839 2.193 1.00 48.34 97 PRO A CA 1
ATOM 776 C C . PRO A 1 97 ? 16.923 1.552 2.180 1.00 48.34 97 PRO A C 1
ATOM 778 O O . PRO A 1 97 ? 17.406 0.505 1.761 1.00 48.34 97 PRO A O 1
ATOM 781 N N . ILE A 1 98 ? 15.679 1.620 2.669 1.00 51.75 98 ILE A N 1
ATOM 782 C CA . ILE A 1 98 ? 14.748 0.494 2.808 1.00 51.75 98 ILE A CA 1
ATOM 783 C C . ILE A 1 98 ? 13.769 0.437 1.629 1.00 51.75 98 ILE A C 1
ATOM 785 O O . ILE A 1 98 ? 13.285 -0.637 1.305 1.00 51.75 98 ILE A O 1
ATOM 789 N N . TYR A 1 99 ? 13.470 1.565 0.980 1.00 51.31 99 TYR A N 1
ATOM 790 C CA . TYR A 1 99 ? 12.533 1.602 -0.142 1.00 51.31 99 TYR A CA 1
ATOM 791 C C . TYR A 1 99 ? 13.322 1.684 -1.446 1.00 51.31 99 TYR A C 1
ATOM 793 O O . TYR A 1 99 ? 13.939 2.701 -1.746 1.00 51.31 99 TYR A O 1
ATOM 801 N N . LYS A 1 100 ? 13.320 0.590 -2.215 1.00 53.56 100 LYS A N 1
ATOM 802 C CA . LYS A 1 100 ? 14.031 0.496 -3.504 1.00 53.56 100 LYS A CA 1
ATOM 803 C C . LYS A 1 100 ? 13.386 1.317 -4.621 1.00 53.56 100 LYS A C 1
ATOM 805 O O . LYS A 1 100 ? 14.028 1.565 -5.638 1.00 53.56 100 LYS A O 1
ATOM 810 N N . ALA A 1 101 ? 12.149 1.761 -4.418 1.00 43.91 101 ALA A N 1
ATOM 811 C CA . ALA A 1 101 ? 11.430 2.561 -5.388 1.00 43.91 101 ALA A CA 1
ATOM 812 C C . ALA A 1 101 ? 12.015 3.980 -5.467 1.00 43.91 101 ALA A C 1
ATOM 814 O O . ALA A 1 101 ? 11.965 4.743 -4.501 1.00 43.91 101 ALA A O 1
ATOM 815 N N . GLY A 1 102 ? 12.550 4.336 -6.638 1.00 45.72 102 GLY A N 1
ATOM 816 C CA . GLY A 1 102 ? 12.998 5.699 -6.930 1.00 45.72 102 GLY A CA 1
ATOM 817 C C . GLY A 1 102 ? 14.509 5.940 -6.901 1.00 45.72 102 GLY A C 1
ATOM 818 O O . GLY A 1 102 ? 14.918 7.086 -6.705 1.00 45.72 102 GLY A O 1
ATOM 819 N N . MET A 1 103 ? 15.356 4.936 -7.167 1.00 38.94 103 MET A N 1
ATOM 820 C CA . MET A 1 103 ? 16.710 5.232 -7.663 1.00 38.94 103 MET A CA 1
ATOM 821 C C . MET A 1 103 ? 16.613 5.910 -9.047 1.00 38.94 103 MET A C 1
ATOM 823 O O . MET A 1 103 ? 16.666 5.255 -10.077 1.00 38.94 103 MET A O 1
ATOM 827 N N . GLY A 1 104 ? 16.448 7.239 -9.065 1.00 41.38 104 GLY A N 1
ATOM 828 C CA . GLY A 1 104 ? 16.664 8.088 -10.246 1.00 41.38 104 GLY A CA 1
ATOM 829 C C . GLY A 1 104 ? 15.436 8.568 -11.032 1.00 41.38 104 GLY A C 1
ATOM 830 O O . GLY A 1 104 ? 15.607 9.393 -11.922 1.00 41.38 104 GLY A O 1
ATOM 831 N N . LEU A 1 105 ? 14.211 8.139 -10.707 1.00 44.31 105 LEU A N 1
ATOM 832 C CA . LEU A 1 105 ? 13.010 8.405 -11.528 1.00 44.31 105 LEU A CA 1
ATOM 833 C C . LEU A 1 105 ? 12.008 9.383 -10.888 1.00 44.31 105 LEU A C 1
ATOM 835 O O . LEU A 1 105 ? 10.797 9.273 -11.060 1.00 44.31 105 LEU A O 1
ATOM 839 N N . VAL A 1 106 ? 12.493 10.386 -10.153 1.00 36.84 106 VAL A N 1
ATOM 840 C CA . VAL A 1 106 ? 11.639 11.507 -9.722 1.00 36.84 106 VAL A CA 1
ATOM 841 C C . VAL A 1 106 ? 11.486 12.488 -10.889 1.00 36.84 106 VAL A C 1
ATOM 843 O O . VAL A 1 106 ? 12.048 13.576 -10.871 1.00 36.84 106 VAL A O 1
ATOM 846 N N . SER A 1 107 ? 10.762 12.091 -11.940 1.00 33.28 107 SER A N 1
ATOM 847 C CA . SER A 1 107 ? 10.159 13.028 -12.896 1.00 33.28 107 SER A CA 1
ATOM 848 C C . SER A 1 107 ? 9.095 12.350 -13.773 1.00 33.28 107 SER A C 1
ATOM 850 O O . SER A 1 107 ? 9.401 11.591 -14.683 1.00 33.28 107 SER A O 1
ATOM 852 N N . THR A 1 108 ? 7.837 12.717 -13.520 1.00 34.16 108 THR A N 1
ATOM 853 C CA . THR A 1 108 ? 6.764 12.940 -14.515 1.00 34.16 108 THR A CA 1
ATOM 854 C C . THR A 1 108 ? 6.156 11.762 -15.301 1.00 34.16 108 THR A C 1
ATOM 856 O O . THR A 1 108 ? 5.062 11.941 -15.827 1.00 34.16 108 THR A O 1
ATOM 859 N N . THR A 1 109 ? 6.724 10.556 -15.321 1.00 34.88 109 THR A N 1
ATOM 860 C CA . THR A 1 109 ? 6.153 9.454 -16.129 1.00 34.88 109 THR A CA 1
ATOM 861 C C . THR A 1 109 ? 6.137 8.142 -15.358 1.00 34.88 109 THR A C 1
ATOM 863 O O . THR A 1 109 ? 7.006 7.303 -15.534 1.00 34.88 109 THR A O 1
ATOM 866 N N . LEU A 1 110 ? 5.169 7.965 -14.463 1.00 37.56 110 LEU A N 1
ATOM 867 C CA . LEU A 1 110 ? 4.891 6.658 -13.869 1.00 37.56 110 LEU A CA 1
ATOM 868 C C . LEU A 1 110 ? 3.411 6.392 -14.084 1.00 37.56 110 LEU A C 1
ATOM 870 O O . LEU A 1 110 ? 2.560 6.803 -13.297 1.00 37.56 110 LEU A O 1
ATOM 874 N N . VAL A 1 111 ? 3.105 5.799 -15.235 1.00 35.22 111 VAL A N 1
ATOM 875 C CA . VAL A 1 111 ? 1.739 5.466 -15.617 1.00 35.22 111 VAL A CA 1
ATOM 876 C C . VAL A 1 111 ? 1.492 4.043 -15.150 1.00 35.22 111 VAL A C 1
ATOM 878 O O . VAL A 1 111 ? 2.110 3.103 -15.630 1.00 35.22 111 VAL A O 1
ATOM 881 N N . CYS A 1 112 ? 0.558 3.859 -14.219 1.00 34.62 112 CYS A N 1
ATOM 882 C CA . CYS A 1 112 ? -0.007 2.533 -14.018 1.00 34.62 112 CYS A CA 1
ATOM 883 C C . CYS A 1 112 ? -0.867 2.212 -15.256 1.00 34.62 112 CYS A C 1
ATOM 885 O O . CYS A 1 112 ? -1.871 2.901 -15.476 1.00 34.62 112 CYS A O 1
ATOM 887 N N . PRO A 1 113 ? -0.531 1.197 -16.079 1.00 36.16 113 PRO A N 1
ATOM 888 C CA . PRO A 1 113 ? -1.282 0.897 -17.302 1.00 36.16 113 PRO A CA 1
ATOM 889 C C . PRO A 1 113 ? -2.737 0.470 -17.027 1.00 36.16 113 PRO A C 1
ATOM 891 O O . PRO A 1 113 ? -3.561 0.468 -17.939 1.00 36.16 113 PRO A O 1
ATOM 894 N N . LEU A 1 114 ? -3.076 0.160 -15.769 1.00 36.97 114 LEU A N 1
ATOM 895 C CA . LEU A 1 114 ? -4.420 -0.219 -15.325 1.00 36.97 114 LEU A CA 1
ATOM 896 C C . LEU A 1 114 ? -5.262 0.949 -14.777 1.00 36.97 114 LEU A C 1
ATOM 898 O O . LEU A 1 114 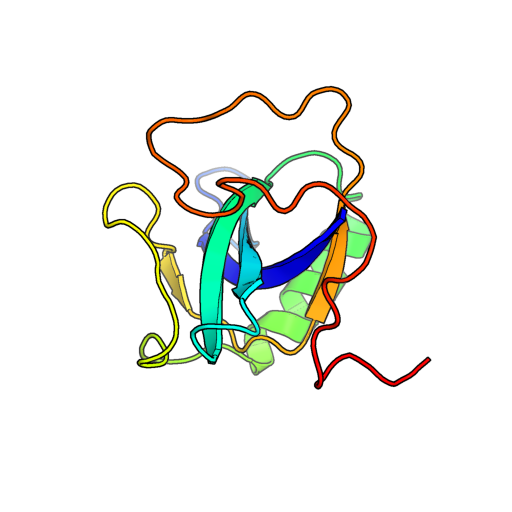? -6.436 0.750 -14.482 1.00 36.97 114 LEU A O 1
ATOM 902 N N . ALA A 1 115 ? -4.720 2.167 -14.673 1.00 32.53 115 ALA A N 1
ATOM 903 C CA . ALA A 1 115 ? -5.406 3.305 -14.046 1.00 32.53 115 ALA A CA 1
ATOM 904 C C . ALA A 1 115 ? -6.137 4.237 -15.028 1.00 32.53 115 ALA A C 1
ATOM 906 O O . ALA A 1 115 ? -6.459 5.375 -14.689 1.00 32.53 115 ALA A O 1
ATOM 907 N N . ARG A 1 116 ? -6.405 3.789 -16.261 1.00 31.78 116 ARG A N 1
ATOM 908 C CA . ARG A 1 116 ? -7.118 4.607 -17.249 1.00 31.78 116 ARG A CA 1
ATOM 909 C C . ARG A 1 116 ? -8.627 4.384 -17.174 1.00 31.78 116 ARG A C 1
ATOM 911 O O . ARG A 1 116 ? -9.186 3.650 -17.980 1.00 31.78 116 ARG A O 1
ATOM 918 N N . GLN A 1 117 ? -9.242 5.045 -16.201 1.00 31.05 117 GLN A N 1
ATOM 919 C CA . GLN A 1 117 ? -10.631 5.526 -16.143 1.00 31.05 117 GLN A CA 1
ATOM 920 C C . GLN A 1 117 ? -10.665 6.376 -14.859 1.00 31.05 117 GLN A C 1
ATOM 922 O O . GLN A 1 117 ? -10.654 5.819 -13.768 1.00 31.05 117 GLN A O 1
ATOM 927 N N . TYR A 1 118 ? -10.459 7.692 -14.914 1.00 31.61 118 TYR A N 1
ATOM 928 C CA . TYR A 1 118 ? -11.355 8.721 -15.457 1.00 31.61 118 TYR A CA 1
ATOM 929 C C . TYR A 1 118 ? -10.588 9.923 -16.021 1.00 31.61 118 TYR A C 1
ATOM 931 O O . TYR A 1 118 ? -9.542 10.280 -15.437 1.00 31.61 118 TYR A O 1
#

Radius of gyration: 13.87 Å; chains: 1; bounding box: 33×32×37 Å

Secondary structure (DSSP, 8-state):
-EEEEEEEEEPPGGGBTBEEEEEEEEEETTTTEEEEEEEE-SS--HHHHHHHHHHHHHTEESS--TTEE--GGG--SEEE-S--EEE---S-----TT--TTSS--SS----TT----

pLDDT: mean 72.5, std 19.12, range [31.05, 91.88]

InterPro domains:
  IPR012309 DNA ligase, ATP-dependent, C-terminal [PF04679] (15-97)
  IPR012310 DNA ligase, ATP-dependent, central [PS50160] (1-28)
  IPR012340 Nucleic acid-binding, OB-fold [G3DSA:2.40.50.140] (1-117)
  IPR012340 Nucleic acid-binding, OB-fold [SSF50249] (1-107)
  IPR050191 ATP-dependent DNA ligase [PTHR45674] (2-108)

Foldseek 3Di:
DKWFFFAFAADPDPRRPFTQWTFTWFQDPVLRATFTQDIDRDDDDPVVRVVCRVVQVVFWDPDHDPRYHADPVPDHPTTGDRQDIDDDDDPDDDDDPRGPPDPPPPDDDRDPPNPPDD

Organism: Oncorhynchus mykiss (NCBI:txid8022)